Protein AF-A0A949ID56-F1 (afdb_monomer_lite)

Secondary structure (DSSP, 8-state):
------SS------SSEEEEEETTEEEEEETTS-EEEE-S------SS------SS------SS------S-----

Foldseek 3Di:
DDDDDDDDDDDDDDPAKDWDDDDQWIWIAGPVGDTDTDDPDDDDDDPDDDDDDDPDDDDDDDPDDDDDDDPDDDDD

pLDDT: mean 94.75, std 4.32, range [68.0, 98.44]

Sequence (76 aa):
DDAVKVGKNFVLEAGDSITLKTGSASITMKKDGTISIEGKDINIKASGDLNQAASGKINVKASGDVVIKGSKVLNN

Structure (mmCIF, N/CA/C/O backbone):
data_AF-A0A949ID56-F1
#
_entry.id   AF-A0A949ID56-F1
#
loop_
_atom_site.group_PDB
_atom_site.id
_atom_site.type_symbol
_atom_site.label_atom_id
_atom_site.label_alt_id
_atom_site.label_comp_id
_atom_site.label_asym_id
_atom_site.label_entity_id
_atom_site.label_seq_id
_atom_site.pdbx_PDB_ins_code
_atom_site.Cartn_x
_atom_site.Cartn_y
_atom_site.Cartn_z
_atom_site.occupancy
_atom_site.B_iso_or_equiv
_atom_site.auth_seq_id
_atom_site.auth_comp_id
_atom_site.auth_asym_id
_atom_site.auth_atom_id
_atom_site.pdbx_PDB_model_num
ATOM 1 N N . ASP A 1 1 ? -4.714 -15.183 -21.657 1.00 68.00 1 ASP A N 1
ATOM 2 C CA . ASP A 1 1 ? -4.237 -14.839 -20.309 1.00 68.00 1 ASP A CA 1
ATOM 3 C C . ASP A 1 1 ? -2.740 -14.692 -20.331 1.00 68.00 1 ASP A C 1
ATOM 5 O O . ASP A 1 1 ? -2.052 -15.645 -20.681 1.00 68.00 1 ASP A O 1
ATOM 9 N N . ASP A 1 2 ? -2.263 -13.507 -19.970 1.00 89.44 2 ASP A N 1
ATOM 10 C CA . ASP A 1 2 ? -0.837 -13.237 -19.834 1.00 89.44 2 ASP A CA 1
ATOM 11 C C . ASP A 1 2 ? -0.481 -13.276 -18.347 1.00 89.44 2 ASP A C 1
ATOM 13 O O . ASP A 1 2 ? -1.124 -12.623 -17.523 1.00 89.44 2 ASP A O 1
ATOM 17 N N . ALA A 1 3 ? 0.529 -14.069 -17.988 1.00 92.62 3 ALA A N 1
ATOM 18 C CA . ALA A 1 3 ? 0.966 -14.243 -16.609 1.00 92.62 3 ALA A CA 1
ATOM 19 C C . ALA A 1 3 ? 2.469 -13.984 -16.488 1.00 92.62 3 ALA A C 1
ATOM 21 O O . ALA A 1 3 ? 3.272 -14.539 -17.236 1.00 92.62 3 ALA A O 1
ATOM 22 N N . VAL A 1 4 ? 2.854 -13.177 -15.498 1.00 93.38 4 VAL A N 1
ATOM 23 C CA . VAL A 1 4 ? 4.257 -12.919 -15.157 1.00 93.38 4 VAL A CA 1
ATOM 24 C C . VAL A 1 4 ? 4.567 -13.630 -13.842 1.00 93.38 4 VAL A C 1
ATOM 26 O O . VAL A 1 4 ? 3.996 -13.303 -12.804 1.00 93.38 4 VAL A O 1
ATOM 29 N N . LYS A 1 5 ? 5.473 -14.615 -13.875 1.00 95.06 5 LYS A N 1
ATOM 30 C CA . LYS A 1 5 ? 5.913 -15.368 -12.690 1.00 95.06 5 LYS A CA 1
ATOM 31 C C . LYS A 1 5 ? 7.384 -15.081 -12.409 1.00 95.06 5 LYS A C 1
ATOM 33 O O . LYS A 1 5 ? 8.240 -15.389 -13.232 1.00 95.06 5 LYS A O 1
ATOM 38 N N . VAL A 1 6 ? 7.680 -14.534 -11.230 1.00 95.75 6 VAL A N 1
ATOM 39 C CA . VAL A 1 6 ? 9.041 -14.163 -10.814 1.00 95.75 6 VAL A CA 1
ATOM 40 C C . VAL A 1 6 ? 9.437 -14.965 -9.577 1.00 95.75 6 VAL A C 1
ATOM 42 O O . VAL A 1 6 ? 8.689 -15.019 -8.608 1.00 95.75 6 VAL A O 1
ATOM 45 N N . GLY A 1 7 ? 10.597 -15.628 -9.620 1.00 96.62 7 GLY A N 1
ATOM 46 C CA . GLY A 1 7 ? 11.021 -16.571 -8.573 1.00 96.62 7 GLY A CA 1
ATOM 47 C C . GLY A 1 7 ? 11.721 -15.948 -7.362 1.00 96.62 7 GLY A C 1
ATOM 48 O O . GLY A 1 7 ? 11.874 -16.621 -6.347 1.00 96.62 7 GLY A O 1
ATOM 49 N N . LYS A 1 8 ? 12.182 -14.696 -7.468 1.00 96.19 8 LYS A N 1
ATOM 50 C CA . LYS A 1 8 ? 12.846 -13.970 -6.373 1.00 96.19 8 LYS A CA 1
ATOM 51 C C . LYS A 1 8 ? 12.378 -12.516 -6.318 1.00 96.19 8 LYS A C 1
ATOM 53 O O . LYS A 1 8 ? 11.436 -12.217 -5.599 1.00 96.19 8 LYS A O 1
ATOM 58 N N . ASN A 1 9 ? 12.988 -11.642 -7.120 1.00 95.88 9 ASN A N 1
ATOM 59 C CA . ASN A 1 9 ? 12.749 -10.200 -7.071 1.00 95.88 9 ASN A CA 1
ATOM 60 C C . ASN A 1 9 ? 12.200 -9.702 -8.405 1.00 95.88 9 ASN A C 1
ATOM 62 O O . ASN A 1 9 ? 12.766 -10.007 -9.454 1.00 95.88 9 ASN A O 1
ATOM 66 N N . PHE A 1 10 ? 11.135 -8.908 -8.349 1.00 95.62 10 PHE A N 1
ATOM 67 C CA . PHE A 1 10 ? 10.606 -8.173 -9.490 1.00 95.62 10 PHE A CA 1
ATOM 68 C C . PHE A 1 10 ? 10.805 -6.681 -9.240 1.00 95.62 10 PHE A C 1
ATOM 70 O O . PHE A 1 10 ? 10.365 -6.170 -8.212 1.00 95.62 10 PHE A O 1
ATOM 77 N N . VAL A 1 11 ? 11.487 -6.000 -10.158 1.00 94.88 11 VAL A N 1
ATOM 78 C CA . VAL A 1 11 ? 11.723 -4.554 -10.095 1.00 94.88 11 VAL A CA 1
ATOM 79 C C . VAL A 1 11 ? 11.069 -3.924 -11.315 1.00 94.88 11 VAL A C 1
ATOM 81 O O . VAL A 1 11 ? 11.303 -4.368 -12.438 1.00 94.88 11 VAL A O 1
ATOM 84 N N . LEU A 1 12 ? 10.250 -2.902 -11.078 1.00 94.75 12 LEU A N 1
ATOM 85 C CA . LEU A 1 12 ? 9.599 -2.108 -12.111 1.00 94.75 12 LEU A CA 1
ATOM 86 C C . LEU A 1 12 ? 9.984 -0.644 -11.897 1.00 94.75 12 LEU A C 1
ATOM 88 O O . LEU A 1 12 ? 9.639 -0.060 -10.872 1.00 94.75 12 LEU A O 1
ATOM 92 N N . GLU A 1 13 ? 10.710 -0.073 -12.853 1.00 96.00 13 GLU A N 1
ATOM 93 C CA . GLU A 1 13 ? 11.225 1.295 -12.794 1.00 96.00 13 GLU A CA 1
ATOM 94 C C . GLU A 1 13 ? 10.662 2.114 -13.959 1.00 96.00 13 GLU A C 1
ATOM 96 O O . GLU A 1 13 ? 10.639 1.656 -15.102 1.00 96.00 13 GLU A O 1
ATOM 101 N N . ALA A 1 14 ? 10.192 3.325 -13.665 1.00 97.31 14 ALA A N 1
ATOM 102 C CA . ALA A 1 14 ? 9.699 4.274 -14.654 1.00 97.31 14 ALA A CA 1
ATOM 103 C C . ALA A 1 14 ? 10.172 5.684 -14.291 1.00 97.31 14 ALA A C 1
ATOM 105 O O . ALA A 1 14 ? 10.184 6.054 -13.119 1.00 97.31 14 ALA A O 1
ATOM 106 N N . GLY A 1 15 ? 10.528 6.486 -15.298 1.00 98.06 15 GLY A N 1
ATOM 107 C CA . GLY A 1 15 ? 11.084 7.827 -15.080 1.00 98.06 15 GLY A CA 1
ATOM 108 C C . GLY A 1 15 ? 10.078 8.881 -14.603 1.00 98.06 15 GLY A C 1
ATOM 109 O O . GLY A 1 15 ? 10.489 9.921 -14.094 1.00 98.06 15 GLY A O 1
ATOM 110 N N . ASP A 1 16 ? 8.774 8.636 -14.759 1.00 97.81 16 ASP A N 1
ATOM 111 C CA . ASP A 1 16 ? 7.735 9.616 -14.418 1.00 97.81 16 ASP A CA 1
ATOM 112 C C . ASP A 1 16 ? 6.611 9.028 -13.558 1.00 97.81 16 ASP A C 1
ATOM 114 O O . ASP A 1 16 ? 6.338 9.525 -12.462 1.00 97.81 16 ASP A O 1
ATOM 118 N N . SER A 1 17 ? 5.974 7.943 -14.011 1.00 97.81 17 SER A N 1
ATOM 119 C CA . SER A 1 17 ? 4.927 7.271 -13.238 1.00 97.81 17 SER A CA 1
ATOM 120 C C . SER A 1 17 ? 4.731 5.801 -13.612 1.00 97.81 17 SER A C 1
ATOM 122 O O . SER A 1 17 ? 5.066 5.365 -14.712 1.00 97.81 17 SER A O 1
ATOM 124 N N . ILE A 1 18 ? 4.150 5.044 -12.680 1.00 98.44 18 ILE A N 1
ATOM 125 C CA . ILE A 1 18 ? 3.636 3.684 -12.878 1.00 98.44 18 ILE A CA 1
ATOM 126 C C . ILE A 1 18 ? 2.138 3.724 -12.577 1.00 98.44 18 ILE A C 1
ATOM 128 O O . ILE A 1 18 ? 1.741 4.222 -11.527 1.00 98.44 18 ILE A O 1
ATOM 132 N N . THR A 1 19 ? 1.304 3.201 -13.478 1.00 97.56 19 THR A N 1
ATOM 133 C CA . THR A 1 19 ? -0.150 3.088 -13.280 1.00 97.56 19 THR A CA 1
ATOM 134 C C . THR A 1 19 ? -0.613 1.662 -13.569 1.00 97.56 19 THR A C 1
ATOM 136 O O . THR A 1 19 ? -0.445 1.166 -14.680 1.00 97.56 19 THR A O 1
ATOM 139 N N . LEU A 1 20 ? -1.242 1.021 -12.586 1.00 97.44 20 LEU A N 1
ATOM 140 C CA . LEU A 1 20 ? -1.944 -0.255 -12.724 1.00 97.44 20 LEU A CA 1
ATOM 141 C C . LEU A 1 20 ? -3.443 0.045 -12.761 1.00 97.44 20 LEU A C 1
ATOM 143 O O . LEU A 1 20 ? -4.008 0.444 -11.745 1.00 97.44 20 LEU A O 1
ATOM 147 N N . LYS A 1 21 ? -4.089 -0.091 -13.924 1.00 97.31 21 LYS A N 1
ATOM 148 C CA . LYS A 1 21 ? -5.483 0.330 -14.132 1.00 97.31 21 LYS A CA 1
ATOM 149 C C . LYS A 1 21 ? -6.343 -0.785 -14.706 1.00 97.31 21 LYS A C 1
ATOM 151 O O . LYS A 1 21 ? -5.930 -1.517 -15.601 1.00 97.31 21 LYS A O 1
ATOM 156 N N . THR A 1 22 ? -7.585 -0.861 -14.241 1.00 97.12 22 THR A N 1
ATOM 157 C CA . THR A 1 22 ? -8.622 -1.717 -14.824 1.00 97.12 22 THR A CA 1
ATOM 158 C C . THR A 1 22 ? -9.973 -1.021 -14.689 1.00 97.12 22 THR A C 1
ATOM 160 O O . THR A 1 22 ? -10.463 -0.803 -13.582 1.00 97.12 22 THR A O 1
ATOM 163 N N . GLY A 1 23 ? -10.575 -0.632 -15.818 1.00 97.06 23 GLY A N 1
ATOM 164 C CA . GLY A 1 23 ? -11.807 0.163 -15.820 1.00 97.06 23 GLY A CA 1
ATOM 165 C C . GLY A 1 23 ? -11.650 1.461 -15.015 1.00 97.06 23 GLY A C 1
ATOM 166 O O . GLY A 1 23 ? -10.794 2.290 -15.332 1.00 97.06 23 GLY A O 1
ATOM 167 N N . SER A 1 24 ? -12.470 1.620 -13.972 1.00 96.06 24 SER A N 1
ATOM 168 C CA . SER A 1 24 ? -12.465 2.777 -13.061 1.00 96.06 24 SER A CA 1
ATOM 169 C C . SER A 1 24 ? -11.533 2.637 -11.851 1.00 96.06 24 SER A C 1
ATOM 171 O O . SER A 1 24 ? -11.414 3.592 -11.094 1.00 96.06 24 SER A O 1
ATOM 173 N N . ALA A 1 25 ? -10.905 1.478 -11.637 1.00 98.12 25 ALA A N 1
ATOM 174 C CA . ALA A 1 25 ? -9.973 1.273 -10.530 1.00 98.12 25 ALA A CA 1
ATOM 175 C C . ALA A 1 25 ? -8.525 1.503 -10.980 1.00 98.12 25 ALA A C 1
ATOM 177 O O . ALA A 1 25 ? -8.147 1.103 -12.089 1.00 98.12 25 ALA A O 1
ATOM 178 N N . SER A 1 26 ? -7.706 2.111 -10.120 1.00 98.06 26 SER A N 1
ATOM 179 C CA . SER A 1 26 ? -6.286 2.333 -10.404 1.00 98.06 26 SER A CA 1
ATOM 180 C C . SER A 1 26 ? -5.402 2.390 -9.164 1.00 98.06 26 SER A C 1
ATOM 182 O O . SER A 1 26 ? -5.818 2.873 -8.113 1.00 98.06 26 SER A O 1
ATOM 184 N N . ILE A 1 27 ? -4.151 1.966 -9.332 1.00 98.19 27 ILE A N 1
ATOM 185 C CA . ILE A 1 27 ? -3.039 2.220 -8.414 1.00 98.19 27 ILE A CA 1
ATOM 186 C C . ILE A 1 27 ? -1.984 3.005 -9.189 1.00 98.19 27 ILE A C 1
ATOM 188 O O . ILE A 1 27 ? -1.521 2.534 -10.228 1.00 98.19 27 ILE A O 1
ATOM 192 N N . THR A 1 28 ? -1.596 4.176 -8.692 1.00 97.88 28 THR A N 1
ATOM 193 C CA . THR A 1 28 ? -0.662 5.072 -9.383 1.00 97.88 28 THR A CA 1
ATOM 194 C C . THR A 1 28 ? 0.472 5.483 -8.460 1.00 97.88 28 THR A C 1
ATOM 196 O O . THR A 1 28 ? 0.222 5.901 -7.334 1.00 97.88 28 THR A O 1
ATOM 199 N N . MET A 1 29 ? 1.706 5.413 -8.957 1.00 98.12 29 MET A N 1
ATOM 200 C CA . MET A 1 29 ? 2.922 5.891 -8.300 1.00 98.12 29 MET A CA 1
ATOM 201 C C . MET A 1 29 ? 3.575 6.951 -9.183 1.00 98.12 29 MET A C 1
ATOM 203 O O . MET A 1 29 ? 3.732 6.731 -10.384 1.00 98.12 29 MET A O 1
ATOM 207 N N . LYS A 1 30 ? 3.956 8.092 -8.611 1.00 98.38 30 LYS A N 1
ATOM 208 C CA . LYS A 1 30 ? 4.587 9.207 -9.335 1.00 98.38 30 LYS A CA 1
ATOM 209 C C . LYS A 1 30 ? 6.023 9.434 -8.872 1.00 98.38 30 LYS A C 1
ATOM 211 O O . LYS A 1 30 ? 6.372 9.101 -7.741 1.00 98.38 30 LYS A O 1
ATOM 216 N N . LYS A 1 31 ? 6.832 10.093 -9.708 1.00 98.12 31 LYS A N 1
ATOM 217 C CA . LYS A 1 31 ? 8.218 10.480 -9.378 1.00 98.12 31 LYS A CA 1
ATOM 218 C C . LYS A 1 31 ? 8.355 11.383 -8.145 1.00 98.12 31 LYS A C 1
ATOM 220 O O . LYS A 1 31 ? 9.440 11.480 -7.588 1.00 98.12 31 LYS A O 1
ATOM 225 N N . ASP A 1 32 ? 7.282 12.059 -7.732 1.00 97.06 32 ASP A N 1
ATOM 226 C CA . ASP A 1 32 ? 7.248 12.891 -6.519 1.00 97.06 32 ASP A CA 1
ATOM 227 C C . ASP A 1 32 ? 6.989 12.086 -5.227 1.00 97.06 32 ASP A C 1
ATOM 229 O O . ASP A 1 32 ? 6.930 12.663 -4.145 1.00 97.06 32 ASP A O 1
ATOM 233 N N . GLY A 1 33 ? 6.846 10.759 -5.331 1.00 96.12 33 GLY A N 1
ATOM 234 C CA . GLY A 1 33 ? 6.560 9.863 -4.211 1.00 96.12 33 GLY A CA 1
ATOM 235 C C . GLY A 1 33 ? 5.072 9.710 -3.889 1.00 96.12 33 GLY A C 1
ATOM 236 O O . GLY A 1 33 ? 4.721 8.914 -3.020 1.00 96.12 33 GLY A O 1
ATOM 237 N N . THR A 1 34 ? 4.181 10.421 -4.586 1.00 96.75 34 THR A N 1
ATOM 238 C CA . THR A 1 34 ? 2.733 10.271 -4.403 1.00 96.75 34 THR A CA 1
ATOM 239 C C . THR A 1 34 ? 2.282 8.889 -4.860 1.00 96.75 34 THR A C 1
ATOM 241 O O . THR A 1 34 ? 2.541 8.482 -5.998 1.00 96.75 34 THR A O 1
ATOM 244 N N . ILE A 1 35 ? 1.540 8.203 -3.990 1.00 97.69 35 ILE A N 1
ATOM 245 C CA . ILE A 1 35 ? 0.864 6.938 -4.285 1.00 97.69 35 ILE A CA 1
ATOM 246 C C . ILE A 1 35 ? -0.646 7.151 -4.129 1.00 97.69 35 ILE A C 1
ATOM 248 O O . ILE A 1 35 ? -1.091 7.618 -3.082 1.00 97.69 35 ILE A O 1
ATOM 252 N N . SER A 1 36 ? -1.429 6.810 -5.157 1.00 97.25 36 SER A N 1
ATOM 253 C CA . SER A 1 36 ? -2.901 6.857 -5.134 1.00 97.25 36 SER A CA 1
ATOM 254 C C . SER A 1 36 ? -3.487 5.469 -5.371 1.00 97.25 36 SER A C 1
ATOM 256 O O . SER A 1 36 ? -3.008 4.738 -6.240 1.00 97.25 36 SER A O 1
ATOM 258 N N . ILE A 1 37 ? -4.524 5.118 -4.610 1.00 97.69 37 ILE A N 1
ATOM 259 C CA . ILE A 1 37 ? -5.311 3.892 -4.772 1.00 97.69 37 ILE A CA 1
ATOM 260 C C . ILE A 1 37 ? -6.773 4.314 -4.855 1.00 97.69 37 ILE A C 1
ATOM 262 O O . ILE A 1 37 ? -7.329 4.846 -3.895 1.00 97.69 37 ILE A O 1
ATOM 266 N N . GLU A 1 38 ? -7.387 4.079 -6.007 1.00 97.44 38 GLU A N 1
ATOM 267 C CA . GLU A 1 38 ? -8.732 4.547 -6.328 1.00 97.44 38 GLU A CA 1
ATOM 268 C C . GLU A 1 38 ? -9.600 3.378 -6.788 1.00 97.44 38 GLU A C 1
ATOM 270 O O . GLU A 1 38 ? -9.182 2.533 -7.583 1.00 97.44 38 GLU A O 1
ATOM 275 N N . GLY A 1 39 ? -10.830 3.331 -6.284 1.00 96.88 39 GLY A N 1
ATOM 276 C CA . GLY A 1 39 ? -11.806 2.303 -6.616 1.00 96.88 39 GLY A CA 1
ATOM 277 C C . GLY A 1 39 ? -13.137 2.556 -5.915 1.00 96.88 39 GLY A C 1
ATOM 278 O O . GLY A 1 39 ? -13.217 3.374 -5.002 1.00 96.88 39 GLY A O 1
ATOM 279 N N . LYS A 1 40 ? -14.188 1.852 -6.349 1.00 96.25 40 LYS A N 1
ATOM 280 C CA . LYS A 1 40 ? -15.511 1.917 -5.708 1.00 96.25 40 LYS A CA 1
ATOM 281 C C . LYS A 1 40 ? -15.466 1.367 -4.278 1.00 96.25 40 LYS A C 1
ATOM 283 O O . LYS A 1 40 ? -15.902 2.040 -3.355 1.00 96.25 40 LYS A O 1
ATOM 288 N N . ASP A 1 41 ? -14.921 0.161 -4.126 1.00 95.56 41 ASP A N 1
ATOM 289 C CA . ASP A 1 41 ? -14.789 -0.551 -2.856 1.00 95.56 41 ASP A CA 1
ATOM 290 C C . ASP A 1 41 ? -13.320 -0.967 -2.674 1.00 95.56 41 ASP A C 1
ATOM 292 O O . ASP A 1 41 ? -12.744 -1.603 -3.560 1.00 95.56 41 ASP A O 1
ATOM 296 N N . ILE A 1 42 ? -12.706 -0.621 -1.537 1.00 95.12 42 ILE A N 1
ATOM 297 C CA . ILE A 1 42 ? -11.314 -0.973 -1.209 1.00 95.12 42 ILE A CA 1
ATOM 298 C C . ILE A 1 42 ? -11.306 -1.797 0.082 1.00 95.12 42 ILE A C 1
ATOM 300 O O . ILE A 1 42 ? -11.574 -1.281 1.164 1.00 95.12 42 ILE A O 1
ATOM 304 N N . ASN A 1 43 ? -10.978 -3.085 -0.034 1.00 95.56 43 ASN A N 1
ATOM 305 C CA . ASN A 1 43 ? -10.920 -4.021 1.090 1.00 95.56 43 ASN A CA 1
ATOM 306 C C . ASN A 1 43 ? -9.466 -4.386 1.408 1.00 95.56 43 ASN A C 1
ATOM 308 O O . ASN A 1 43 ? -8.790 -4.994 0.581 1.00 95.56 43 ASN A O 1
ATOM 312 N N . ILE A 1 44 ? -9.006 -4.079 2.623 1.00 94.56 44 ILE A N 1
ATOM 313 C CA . ILE A 1 44 ? -7.659 -4.417 3.105 1.00 94.56 44 ILE A CA 1
ATOM 314 C C . ILE A 1 44 ? -7.801 -5.402 4.267 1.00 94.56 44 ILE A C 1
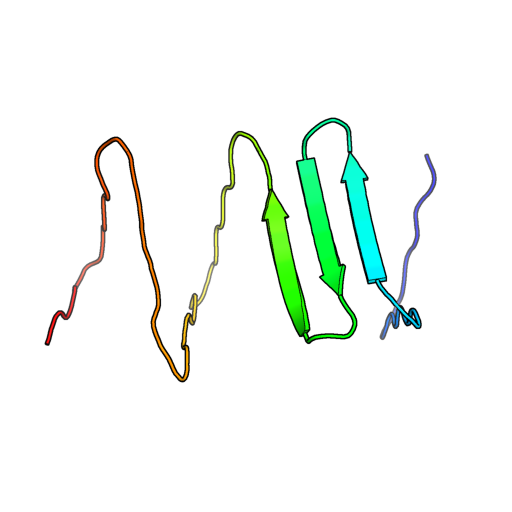ATOM 316 O O . ILE A 1 44 ? -8.448 -5.099 5.266 1.00 94.56 44 ILE A O 1
ATOM 320 N N . LYS A 1 45 ? -7.219 -6.597 4.130 1.00 94.25 45 LYS A N 1
ATOM 321 C CA . LYS A 1 45 ? -7.210 -7.641 5.165 1.00 94.25 45 LYS A CA 1
ATOM 322 C C . LYS A 1 45 ? -5.771 -8.070 5.422 1.00 94.25 45 LYS A C 1
ATOM 324 O O . LYS A 1 45 ? -5.078 -8.448 4.482 1.00 94.25 45 LYS A O 1
ATOM 329 N N . ALA A 1 46 ? -5.348 -8.031 6.680 1.00 93.44 46 ALA A N 1
ATOM 330 C CA . ALA A 1 46 ? -4.029 -8.471 7.119 1.00 93.44 46 ALA A CA 1
ATOM 331 C C . ALA A 1 46 ? -4.178 -9.561 8.189 1.00 93.44 46 ALA A C 1
ATOM 333 O O . ALA A 1 46 ? -5.089 -9.500 9.011 1.00 93.44 46 ALA A O 1
ATOM 334 N N . SER A 1 47 ? -3.301 -10.566 8.163 1.00 95.81 47 SER A N 1
ATOM 335 C CA . SER A 1 47 ? -3.218 -11.604 9.203 1.00 95.81 47 SER A CA 1
ATOM 336 C C . SER A 1 47 ? -2.311 -11.213 10.375 1.00 95.81 47 SER A C 1
ATOM 338 O O . SER A 1 47 ? -2.397 -11.823 11.434 1.00 95.81 47 SER A O 1
ATOM 340 N N . GLY A 1 48 ? -1.424 -10.237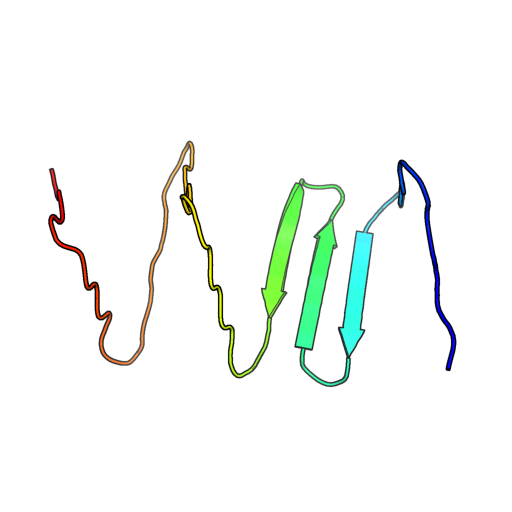 10.163 1.00 95.00 48 GLY A N 1
ATOM 341 C CA . GLY A 1 48 ? -0.601 -9.599 11.190 1.00 95.00 48 GLY A CA 1
ATOM 342 C C . GLY A 1 48 ? -0.999 -8.133 11.353 1.00 95.00 48 GLY A C 1
ATOM 343 O O . GLY A 1 48 ? -2.183 -7.803 11.300 1.00 95.00 48 GLY A O 1
ATOM 344 N N . ASP A 1 49 ? -0.010 -7.253 11.484 1.00 94.81 49 ASP A N 1
ATOM 345 C CA . ASP A 1 49 ? -0.250 -5.830 11.728 1.00 94.81 49 ASP A CA 1
ATOM 346 C C . ASP A 1 49 ? -0.444 -5.018 10.440 1.00 94.81 49 ASP A C 1
ATOM 348 O O . ASP A 1 49 ? 0.195 -5.260 9.413 1.00 94.81 49 ASP A O 1
ATOM 352 N N . LEU A 1 50 ? -1.294 -3.992 10.529 1.00 94.25 50 LEU A N 1
ATOM 353 C CA . LEU A 1 50 ? -1.399 -2.916 9.545 1.00 94.25 50 LEU A CA 1
ATOM 354 C C . LEU A 1 50 ? -0.835 -1.628 10.160 1.00 94.25 50 LEU A C 1
ATOM 356 O O . LEU A 1 50 ? -1.477 -1.010 11.007 1.00 94.25 50 LEU A O 1
ATOM 360 N N . ASN A 1 51 ? 0.356 -1.217 9.722 1.00 93.19 51 ASN A N 1
ATOM 361 C CA . ASN A 1 51 ? 1.064 -0.054 10.261 1.00 93.19 51 ASN A CA 1
ATOM 362 C C . ASN A 1 51 ? 0.898 1.169 9.348 1.00 93.19 51 ASN A C 1
ATOM 364 O O . ASN A 1 51 ? 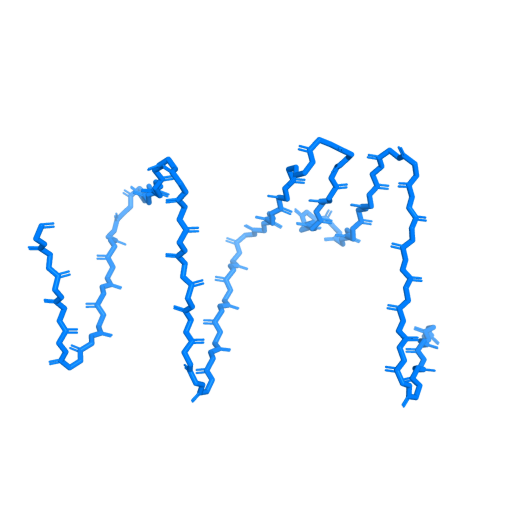1.468 1.207 8.262 1.00 93.19 51 ASN A O 1
ATOM 368 N N . GLN A 1 52 ? 0.166 2.184 9.813 1.00 93.69 52 GLN A N 1
ATOM 369 C CA . GLN A 1 52 ? -0.021 3.460 9.114 1.00 93.69 52 GLN A CA 1
ATOM 370 C C . GLN A 1 52 ? 0.629 4.583 9.935 1.00 93.69 52 GLN A C 1
ATOM 372 O O . GLN A 1 52 ? 0.099 4.978 10.971 1.00 93.69 52 GLN A O 1
ATOM 377 N N . ALA A 1 53 ? 1.772 5.100 9.482 1.00 92.69 53 ALA A N 1
ATOM 378 C CA . ALA A 1 53 ? 2.486 6.203 10.125 1.00 92.69 53 ALA A CA 1
ATOM 379 C C . ALA A 1 53 ? 2.776 7.308 9.103 1.00 92.69 53 ALA A C 1
ATOM 381 O O . ALA A 1 53 ? 3.144 7.028 7.964 1.00 92.69 53 ALA A O 1
ATOM 382 N N . ALA A 1 54 ? 2.620 8.566 9.512 1.00 91.69 54 ALA A N 1
ATOM 383 C CA . ALA A 1 54 ? 2.943 9.730 8.696 1.00 91.69 54 ALA A CA 1
ATOM 384 C C . ALA A 1 54 ? 3.739 10.732 9.533 1.00 91.69 54 ALA A C 1
ATOM 386 O O . ALA A 1 54 ? 3.451 10.919 10.712 1.00 91.69 54 ALA A O 1
ATOM 387 N N . SER A 1 55 ? 4.706 11.411 8.914 1.00 93.56 55 SER A N 1
ATOM 388 C CA . SER A 1 55 ? 5.426 12.526 9.547 1.00 93.56 55 SER A CA 1
ATOM 389 C C . SER A 1 55 ? 4.547 13.768 9.735 1.00 93.56 55 SER A C 1
ATOM 391 O O . SER A 1 55 ? 4.817 14.591 10.603 1.00 93.56 55 SER A O 1
ATOM 393 N N . GLY A 1 56 ? 3.510 13.910 8.905 1.00 93.19 56 GLY A N 1
ATOM 394 C CA . GLY A 1 56 ? 2.527 14.987 8.968 1.00 93.19 56 GLY A CA 1
ATOM 395 C C . GLY A 1 56 ? 1.229 14.544 9.638 1.00 93.19 56 GLY A C 1
ATOM 396 O O . GLY A 1 56 ? 1.137 14.451 10.857 1.00 93.19 56 GLY A O 1
ATOM 397 N N . LYS A 1 57 ? 0.188 14.321 8.829 1.00 93.50 57 LYS A N 1
ATOM 398 C CA . LYS A 1 57 ? -1.160 13.977 9.302 1.00 93.50 57 LYS A CA 1
ATOM 399 C C . LYS A 1 57 ? -1.704 12.772 8.551 1.00 93.50 57 LYS A C 1
ATOM 401 O O . LYS A 1 57 ? -1.459 12.626 7.356 1.00 93.50 57 LYS A O 1
ATOM 406 N N . ILE A 1 58 ? -2.511 11.974 9.242 1.00 95.12 58 ILE A N 1
ATOM 407 C CA . ILE A 1 58 ? -3.365 10.953 8.634 1.00 95.12 58 ILE A CA 1
ATOM 408 C C . ILE A 1 58 ? -4.789 11.507 8.638 1.00 95.12 58 ILE A C 1
ATOM 410 O O . ILE A 1 58 ? -5.330 11.815 9.697 1.00 95.12 58 ILE A O 1
ATOM 414 N N . ASN A 1 59 ? -5.387 11.664 7.456 1.00 94.06 59 ASN A N 1
ATOM 415 C CA . ASN A 1 59 ? -6.763 12.139 7.318 1.00 94.06 59 ASN A CA 1
ATOM 416 C C . ASN A 1 59 ? -7.686 10.957 7.015 1.00 94.06 59 ASN A C 1
ATOM 418 O O . ASN A 1 59 ? -7.467 10.241 6.041 1.00 94.06 59 ASN A O 1
ATOM 422 N N . VAL A 1 60 ? -8.743 10.794 7.810 1.00 94.88 60 VAL A N 1
ATOM 423 C CA . VAL A 1 60 ? -9.815 9.822 7.557 1.00 94.88 60 VAL A CA 1
ATOM 424 C C . VAL A 1 60 ? -11.113 10.600 7.386 1.00 94.88 60 VAL A C 1
ATOM 426 O O . VAL A 1 60 ? -11.576 11.249 8.321 1.00 94.88 60 VAL A O 1
ATOM 429 N N . LYS A 1 61 ? -11.681 10.574 6.177 1.00 93.38 61 LYS A N 1
ATOM 430 C CA . LYS A 1 61 ? -12.923 11.279 5.845 1.00 93.38 61 LYS A CA 1
ATOM 431 C C . LYS A 1 61 ? -13.948 10.291 5.306 1.00 93.38 61 LYS A C 1
ATOM 433 O O . LYS A 1 61 ? -13.703 9.652 4.288 1.00 93.38 61 LYS A O 1
ATOM 438 N N . ALA A 1 62 ? -15.095 10.215 5.968 1.00 94.38 62 ALA A N 1
ATOM 439 C CA . ALA A 1 62 ? -16.245 9.428 5.544 1.00 94.38 62 ALA A CA 1
ATOM 440 C C . ALA A 1 62 ? -17.481 10.330 5.460 1.00 94.38 62 ALA A C 1
ATOM 442 O O . ALA A 1 62 ? -17.609 11.289 6.221 1.00 94.38 62 ALA A O 1
ATOM 443 N N . SER A 1 63 ? -18.378 10.040 4.518 1.00 95.25 63 SER A N 1
ATOM 444 C CA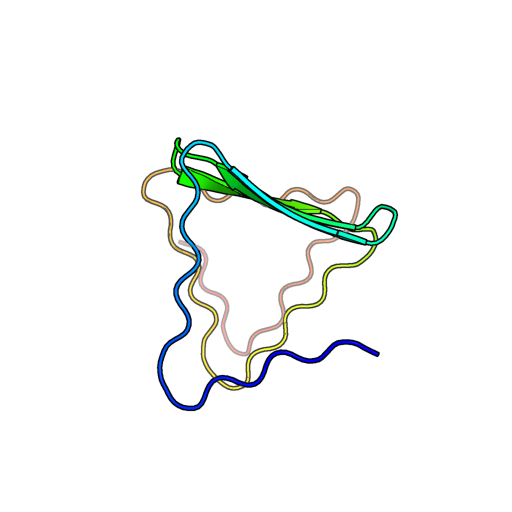 . SER A 1 63 ? -19.707 10.663 4.465 1.00 95.25 63 SER A CA 1
ATOM 445 C C . SER A 1 63 ? -20.699 10.019 5.439 1.00 95.25 63 SER A C 1
ATOM 447 O O . SER A 1 63 ? -21.722 10.623 5.740 1.00 95.25 63 SER A O 1
ATOM 449 N N . GLY A 1 64 ? -20.408 8.798 5.897 1.00 95.62 64 GLY A N 1
ATOM 450 C CA . GLY A 1 64 ? -21.133 8.085 6.948 1.00 95.62 64 GLY A CA 1
ATOM 451 C C . GLY A 1 64 ? -20.206 7.738 8.112 1.00 95.62 64 GLY A C 1
ATOM 452 O O . GLY A 1 64 ? -19.287 8.495 8.426 1.00 95.62 64 GLY A O 1
ATOM 453 N N . ASP A 1 65 ? -20.421 6.573 8.719 1.00 95.50 65 ASP A N 1
ATOM 454 C CA . ASP A 1 65 ? -19.697 6.171 9.923 1.00 95.50 65 ASP A CA 1
ATOM 455 C C . ASP A 1 65 ? -18.276 5.671 9.644 1.00 95.50 65 ASP A C 1
ATOM 457 O O . ASP A 1 65 ? -18.013 4.932 8.692 1.00 95.50 65 ASP A O 1
ATOM 461 N N . VAL A 1 66 ? -17.368 6.005 10.561 1.00 96.06 66 VAL A N 1
ATOM 462 C CA . VAL A 1 66 ? -16.075 5.331 10.706 1.00 96.06 66 VAL A CA 1
ATOM 463 C C . VAL A 1 66 ? -16.205 4.328 11.849 1.00 96.06 66 VAL A C 1
ATOM 465 O O . VAL A 1 66 ? -16.276 4.708 13.016 1.00 96.06 66 VAL A O 1
ATOM 468 N N . VAL A 1 67 ? -16.240 3.036 11.521 1.00 94.31 67 VAL A N 1
ATOM 469 C CA . VAL A 1 67 ? -16.372 1.960 12.513 1.00 94.31 67 VAL A CA 1
ATOM 470 C C . VAL A 1 67 ? -15.007 1.337 12.786 1.00 94.31 67 VAL A C 1
ATOM 472 O O . VAL A 1 67 ? -14.420 0.704 11.912 1.00 94.31 67 VAL A O 1
ATOM 475 N N . ILE A 1 68 ? -14.522 1.467 14.022 1.00 94.62 68 ILE A N 1
ATOM 476 C CA . ILE A 1 68 ? -13.255 0.882 14.476 1.00 94.62 68 ILE A CA 1
ATOM 477 C C . ILE A 1 68 ? -13.573 -0.212 15.493 1.00 94.62 68 ILE A C 1
ATOM 479 O O . ILE A 1 68 ? -14.161 0.054 16.540 1.00 94.62 68 ILE A O 1
ATOM 483 N N . LYS A 1 69 ? -13.188 -1.455 15.185 1.00 91.50 69 LYS A N 1
ATOM 484 C CA . LYS A 1 69 ? -13.347 -2.604 16.085 1.00 91.50 69 LYS A CA 1
ATOM 485 C C . LYS A 1 69 ? -11.976 -3.142 16.461 1.00 91.50 69 LYS A C 1
ATOM 487 O O . LYS A 1 69 ? -11.260 -3.660 15.613 1.00 91.50 69 LYS A O 1
ATOM 492 N N . GLY A 1 70 ? -11.638 -3.042 17.738 1.00 90.75 70 GLY A N 1
ATOM 493 C CA . GLY A 1 70 ? -10.432 -3.623 18.309 1.00 90.75 70 GLY A CA 1
ATOM 494 C C . GLY A 1 70 ? -10.682 -4.008 19.759 1.00 90.75 70 GLY A C 1
ATOM 495 O O . GLY A 1 70 ? -11.548 -3.430 20.413 1.00 90.75 70 GLY A O 1
ATOM 496 N N . SER A 1 71 ? -9.920 -4.975 20.268 1.00 95.00 71 SER A N 1
ATOM 497 C CA . SER A 1 71 ? -9.932 -5.316 21.698 1.00 95.00 71 SER A CA 1
ATOM 498 C C . SER A 1 71 ? -9.472 -4.144 22.574 1.00 95.00 71 SER A C 1
ATOM 500 O O . SER A 1 71 ? -9.854 -4.056 23.737 1.00 95.00 71 SER A O 1
ATOM 502 N N . LYS A 1 72 ? -8.679 -3.224 22.007 1.00 93.88 72 LYS A N 1
ATOM 503 C CA . LYS A 1 72 ? -8.262 -1.959 22.615 1.00 93.88 72 LYS A CA 1
ATOM 504 C C . LYS A 1 72 ? -8.076 -0.894 21.533 1.00 93.88 72 LYS A C 1
ATOM 506 O O . LYS A 1 72 ? -7.450 -1.166 20.513 1.00 93.88 72 LYS A O 1
ATOM 511 N N . VAL A 1 73 ? -8.579 0.316 21.780 1.00 94.69 73 VAL A N 1
ATOM 512 C CA . VAL A 1 73 ? -8.361 1.500 20.932 1.00 94.69 73 VAL A CA 1
ATOM 513 C C . VAL A 1 73 ? -7.778 2.604 21.809 1.00 94.69 73 VAL A C 1
ATOM 515 O O . VAL A 1 73 ? -8.379 2.982 22.812 1.00 94.69 73 VAL A O 1
ATOM 518 N N . LEU A 1 74 ? -6.583 3.079 21.462 1.00 90.44 74 LEU A N 1
ATOM 519 C CA . LEU A 1 74 ? -5.916 4.198 22.129 1.00 90.44 74 LEU A CA 1
ATOM 520 C C . LEU A 1 74 ? -6.137 5.468 21.299 1.00 90.44 74 LEU A C 1
ATOM 522 O O . LEU A 1 74 ?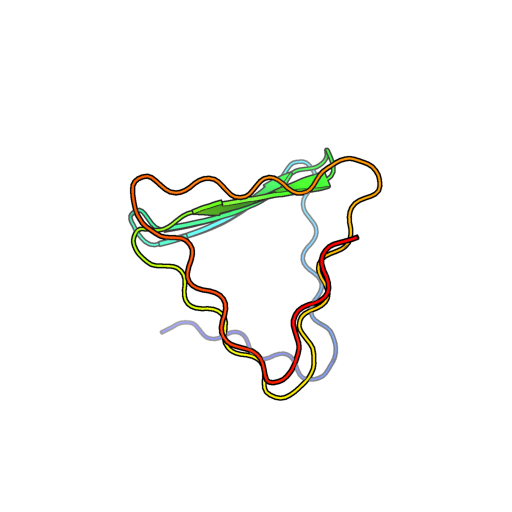 -5.923 5.448 20.091 1.00 90.44 74 LEU A O 1
ATOM 526 N N . ASN A 1 75 ? -6.554 6.552 21.950 1.00 89.06 75 ASN A N 1
ATOM 527 C CA . ASN A 1 75 ? -6.725 7.876 21.353 1.00 89.06 75 ASN A CA 1
ATOM 528 C C . ASN A 1 75 ? -6.218 8.913 22.367 1.00 89.06 75 ASN A C 1
ATOM 530 O O . ASN A 1 75 ? -6.922 9.198 23.335 1.00 89.06 75 ASN A O 1
ATOM 534 N N . ASN A 1 76 ? -4.976 9.369 22.199 1.00 76.50 76 ASN A N 1
ATOM 535 C CA . ASN A 1 76 ? -4.259 10.263 23.116 1.00 76.50 76 ASN A CA 1
ATOM 536 C C . ASN A 1 76 ? -3.685 11.454 22.352 1.00 76.50 76 ASN A C 1
ATOM 538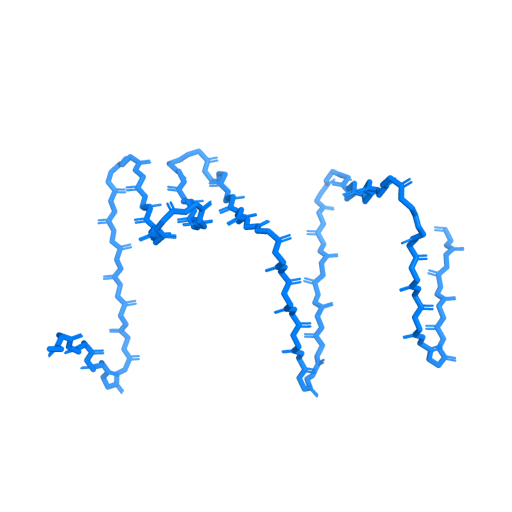 O O . ASN A 1 76 ? -3.277 11.229 21.191 1.00 76.50 76 ASN A O 1
#

Radius of gyration: 16.89 Å; chains: 1; bounding box: 34×32×43 Å